Protein AF-A0A2H1FEZ5-F1 (afdb_monomer)

Mean predicted aligned error: 9.03 Å

pLDDT: mean 77.79, std 14.44, range [44.81, 93.75]

Sequence (60 aa):
MVKTNIRKIGKIGSYTRMLTLPLFWLEIVGLDVGDFVELSLGKNKELVIKPKRVKNEKKE

Organism: NCBI:txid1903276

Radius of gyration: 14.62 Å; Cα contacts (8 Å, |Δi|>4): 53; chains: 1; bounding box: 31×36×33 Å

Solvent-accessible surface area (backbone atoms only — not comparable to full-atom values): 4214 Å² total; per-residue (Å²): 137,84,90,68,57,76,45,82,51,77,60,96,93,53,90,45,72,48,74,62,76,64,69,71,58,31,62,77,70,72,51,62,95,86,62,64,65,43,79,47,75,44,99,82,76,40,84,44,79,43,79,49,80,74,75,77,74,78,76,127

InterPro domains:
  IPR037914 SpoVT-AbrB domain superfamily [SSF89447] (16-55)

Nearest PDB structures (foldseek):
  2mrn-assembly1_B  TM=8.587E-01  e=1.528E-02  Escherichia coli K-12
  7xi6-assembly1_B  TM=5.349E-01  e=6.701E-02  Saccharolobus solfataricus
  2w1t-assembly1_A  TM=7.559E-01  e=7.228E-01  Bacillus subtilis
  2w1t-assembly1_B  TM=7.457E-01  e=1.209E+00  Bacillus subtilis

Foldseek 3Di:
DDDWDWDADDDPPDRDIDTDDDPVVCVVQVHDPPFDWDWDQDPVRDTDIHGDPPPPPPDD

Secondary structure (DSSP, 8-state):
-----EEE-SSTT---EEE---HHHHHHHT--TT--EEEEE-TTS-EEEEE---------

Structure (mmCIF, N/CA/C/O backbone):
data_AF-A0A2H1FEZ5-F1
#
_entry.id   AF-A0A2H1FEZ5-F1
#
loop_
_atom_site.group_PDB
_atom_site.id
_atom_site.type_symbol
_atom_site.label_atom_id
_atom_site.label_alt_id
_atom_site.label_comp_id
_atom_site.label_asym_id
_atom_site.label_entity_id
_atom_site.label_seq_id
_atom_site.pdbx_PDB_ins_code
_atom_site.Cartn_x
_atom_site.Cartn_y
_atom_site.Cartn_z
_atom_site.occupancy
_atom_site.B_iso_or_equiv
_atom_site.auth_seq_id
_atom_site.auth_comp_id
_atom_site.auth_asym_id
_atom_site.auth_atom_id
_atom_site.pdbx_PDB_model_num
ATOM 1 N N . MET A 1 1 ? -13.367 -4.066 7.953 1.00 48.97 1 MET A N 1
ATOM 2 C CA . MET A 1 1 ? -11.920 -4.366 8.042 1.00 48.97 1 MET A CA 1
ATOM 3 C C . MET A 1 1 ? -11.600 -5.435 7.005 1.00 48.97 1 MET A C 1
ATOM 5 O O . MET A 1 1 ? -12.082 -6.550 7.148 1.00 48.97 1 MET A O 1
ATOM 9 N N . VAL A 1 2 ? -10.890 -5.093 5.928 1.00 59.44 2 VAL A N 1
ATOM 10 C CA . VAL A 1 2 ? -10.495 -6.064 4.891 1.00 59.44 2 VAL A CA 1
ATOM 11 C C . VAL A 1 2 ? -9.148 -6.667 5.289 1.00 59.44 2 VAL A C 1
ATOM 13 O O . VAL A 1 2 ? -8.238 -5.932 5.663 1.00 59.44 2 VAL A O 1
ATOM 16 N N . LYS A 1 3 ? -9.034 -8.000 5.281 1.00 59.38 3 LYS A N 1
ATOM 17 C CA . LYS A 1 3 ? -7.778 -8.694 5.601 1.00 59.38 3 LYS A CA 1
ATOM 18 C C . LYS A 1 3 ? -6.866 -8.657 4.377 1.00 59.38 3 LYS A C 1
ATOM 20 O O . LYS A 1 3 ? -7.174 -9.278 3.365 1.00 59.38 3 LYS A O 1
ATOM 25 N N . THR A 1 4 ? -5.749 -7.951 4.477 1.00 66.06 4 THR A N 1
ATOM 26 C CA . THR A 1 4 ? -4.755 -7.845 3.402 1.00 66.06 4 THR A CA 1
ATOM 27 C C . THR A 1 4 ? -3.574 -8.773 3.686 1.00 66.06 4 THR A C 1
ATOM 29 O O . THR A 1 4 ? -3.110 -8.859 4.823 1.00 66.06 4 THR A O 1
ATOM 32 N N . ASN A 1 5 ? -3.076 -9.481 2.671 1.00 74.25 5 ASN A N 1
ATOM 33 C CA . ASN A 1 5 ? -1.940 -10.391 2.833 1.00 74.25 5 ASN A CA 1
ATOM 34 C C . ASN A 1 5 ? -0.614 -9.632 2.726 1.00 74.25 5 ASN A C 1
ATOM 36 O O . ASN A 1 5 ? -0.372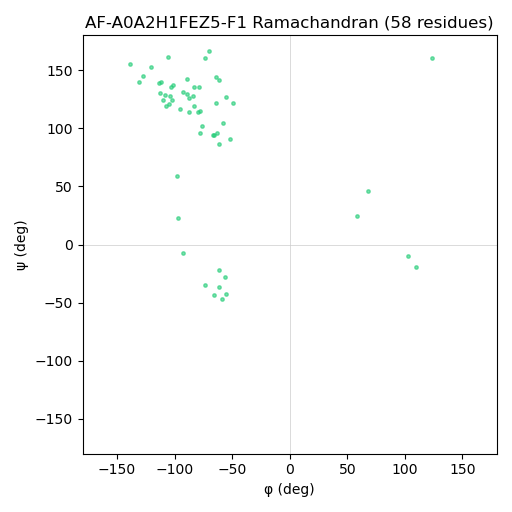 -8.929 1.744 1.00 74.25 5 ASN A O 1
ATOM 40 N N . ILE A 1 6 ? 0.256 -9.820 3.720 1.00 74.19 6 ILE A N 1
ATOM 41 C CA . ILE A 1 6 ? 1.619 -9.282 3.733 1.00 74.19 6 ILE A CA 1
ATOM 42 C C . ILE A 1 6 ? 2.587 -10.430 3.448 1.00 74.19 6 ILE A C 1
ATOM 44 O O . ILE A 1 6 ? 2.631 -11.402 4.202 1.00 74.19 6 ILE A O 1
ATOM 48 N N . ARG A 1 7 ? 3.383 -10.323 2.379 1.00 75.88 7 ARG A N 1
ATOM 49 C CA . ARG A 1 7 ? 4.410 -11.318 2.018 1.00 75.88 7 ARG A CA 1
ATOM 50 C C . ARG A 1 7 ? 5.811 -10.738 2.191 1.00 75.88 7 ARG A C 1
ATOM 52 O O . ARG A 1 7 ? 6.052 -9.580 1.859 1.00 75.88 7 ARG A O 1
ATOM 59 N N . LYS A 1 8 ? 6.744 -11.545 2.702 1.00 73.06 8 LYS A N 1
ATOM 60 C CA . LYS A 1 8 ? 8.175 -11.210 2.762 1.00 73.06 8 LYS A CA 1
ATOM 61 C C . LYS A 1 8 ? 8.836 -11.649 1.457 1.00 73.06 8 LYS A C 1
ATOM 63 O O . LYS A 1 8 ? 8.716 -12.814 1.092 1.00 73.06 8 LYS A O 1
ATOM 68 N N . ILE A 1 9 ? 9.531 -10.741 0.781 1.00 66.06 9 ILE A N 1
ATOM 69 C CA . ILE A 1 9 ? 10.306 -11.027 -0.436 1.00 66.06 9 ILE A CA 1
ATOM 70 C C . ILE A 1 9 ? 11.701 -10.421 -0.247 1.00 66.06 9 ILE A C 1
ATOM 72 O O . ILE A 1 9 ? 11.817 -9.347 0.324 1.00 66.06 9 ILE A O 1
ATOM 76 N N . GLY A 1 10 ? 12.764 -11.106 -0.674 1.00 61.03 10 GLY A N 1
ATOM 77 C CA . GLY A 1 10 ? 14.144 -10.597 -0.600 1.00 61.03 10 GLY A CA 1
ATOM 78 C C . GLY A 1 10 ? 15.125 -11.501 0.156 1.00 61.03 10 GLY A C 1
ATOM 79 O O . GLY A 1 10 ? 14.729 -12.380 0.921 1.00 61.03 10 GLY A O 1
ATOM 80 N N . LYS A 1 11 ? 16.427 -11.294 -0.093 1.00 66.50 11 LYS A N 1
ATOM 81 C CA . LYS A 1 11 ? 17.538 -12.019 0.554 1.00 66.50 11 LYS A CA 1
ATOM 82 C C . LYS A 1 11 ? 17.743 -11.568 2.010 1.00 66.50 11 LYS A C 1
ATOM 84 O O . LYS A 1 11 ? 17.308 -10.489 2.412 1.00 66.50 11 LYS A O 1
ATOM 89 N N . ILE A 1 12 ? 18.430 -12.410 2.787 1.00 54.41 12 ILE A N 1
ATOM 90 C CA . ILE A 1 12 ? 18.840 -12.159 4.179 1.00 54.41 12 ILE A CA 1
ATOM 91 C C . ILE A 1 12 ? 19.521 -10.779 4.272 1.00 54.41 12 ILE A C 1
ATOM 93 O O . ILE A 1 12 ? 20.480 -10.524 3.551 1.00 54.41 12 ILE A O 1
ATOM 97 N N . GLY A 1 13 ? 18.986 -9.886 5.115 1.00 63.41 13 GLY A N 1
ATOM 98 C CA . GLY A 1 13 ? 19.440 -8.494 5.281 1.00 63.41 13 GLY A CA 1
ATOM 99 C C . GLY A 1 13 ? 18.482 -7.423 4.734 1.00 63.41 13 GLY A C 1
ATOM 100 O O . GLY A 1 13 ? 18.543 -6.284 5.186 1.00 63.41 13 GLY A O 1
ATOM 101 N N . SER A 1 14 ? 17.547 -7.777 3.840 1.00 62.12 14 SER A N 1
ATOM 102 C CA . SER A 1 14 ? 16.504 -6.860 3.351 1.00 62.12 14 SER A CA 1
ATOM 103 C C . SER A 1 14 ? 15.144 -7.149 3.998 1.00 62.12 14 SER A C 1
ATOM 105 O O . SER A 1 14 ? 14.650 -8.279 3.967 1.00 62.12 14 SER A O 1
ATOM 107 N N . TYR A 1 15 ? 14.509 -6.119 4.567 1.00 68.12 15 TYR A N 1
ATOM 108 C CA . TYR A 1 15 ? 1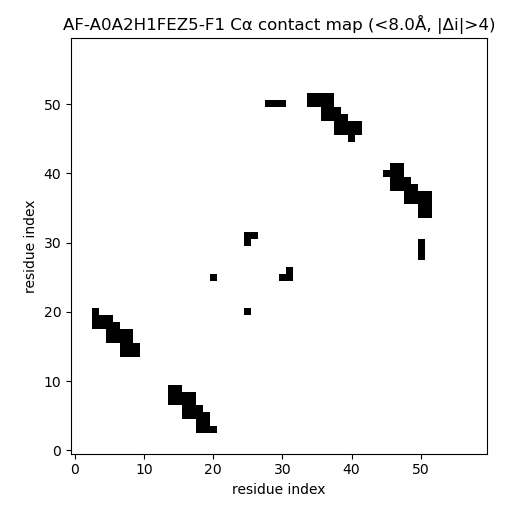3.143 -6.181 5.099 1.00 68.12 15 TYR A CA 1
ATOM 109 C C . TYR A 1 15 ? 12.138 -5.625 4.088 1.00 68.12 15 TYR A C 1
ATOM 111 O O . TYR A 1 15 ? 11.400 -4.684 4.372 1.00 68.12 15 TYR A O 1
ATOM 119 N N . THR A 1 16 ? 12.082 -6.218 2.898 1.00 76.12 16 THR A N 1
ATOM 120 C CA . THR A 1 16 ? 11.032 -5.888 1.932 1.00 76.12 16 THR A CA 1
ATOM 121 C C . THR A 1 16 ? 9.765 -6.685 2.258 1.00 76.12 16 THR A C 1
ATOM 123 O O . THR A 1 16 ? 9.752 -7.921 2.278 1.00 76.12 16 THR A O 1
ATOM 126 N N . ARG A 1 17 ? 8.676 -5.965 2.548 1.00 77.81 17 ARG A N 1
ATOM 127 C CA . ARG A 1 17 ? 7.325 -6.518 2.709 1.00 77.81 17 ARG A CA 1
ATOM 128 C C . ARG A 1 17 ? 6.446 -6.010 1.572 1.00 77.81 17 ARG A C 1
ATOM 130 O O . ARG A 1 17 ? 6.407 -4.809 1.329 1.00 77.81 17 ARG A O 1
ATOM 137 N N . MET A 1 18 ? 5.738 -6.913 0.902 1.00 82.25 18 MET A N 1
ATOM 138 C CA . MET A 1 18 ? 4.739 -6.574 -0.112 1.00 82.25 18 MET A CA 1
ATOM 139 C C . MET A 1 18 ? 3.335 -6.719 0.466 1.00 82.25 18 MET A C 1
ATOM 141 O O . MET A 1 18 ? 3.036 -7.711 1.133 1.00 82.25 18 MET A O 1
ATOM 145 N N . LEU A 1 19 ? 2.488 -5.730 0.187 1.00 83.12 19 LEU A N 1
ATOM 146 C CA . LEU A 1 19 ? 1.065 -5.721 0.499 1.00 83.12 19 LEU A CA 1
ATOM 147 C C . LEU A 1 19 ? 0.294 -5.910 -0.809 1.00 83.12 19 LEU A C 1
ATOM 149 O O . LEU A 1 19 ? 0.416 -5.087 -1.712 1.00 83.12 19 LEU A O 1
ATOM 153 N N . THR A 1 20 ? -0.487 -6.982 -0.926 1.00 85.44 20 THR A N 1
ATOM 154 C CA . THR A 1 20 ? -1.331 -7.189 -2.112 1.00 85.44 20 THR A CA 1
ATOM 155 C C . THR A 1 20 ? -2.672 -6.496 -1.914 1.00 85.44 20 THR A C 1
ATOM 157 O O . THR A 1 20 ? -3.443 -6.902 -1.047 1.00 85.44 20 THR A O 1
ATOM 160 N N . LEU A 1 21 ? -2.956 -5.471 -2.717 1.00 84.88 21 LEU A N 1
ATOM 161 C CA . LEU A 1 21 ? -4.247 -4.785 -2.717 1.00 84.88 21 LEU A CA 1
ATOM 162 C C . LEU A 1 21 ? -5.215 -5.464 -3.703 1.00 84.88 21 LEU A C 1
ATOM 164 O O . LEU A 1 21 ? -4.776 -5.907 -4.765 1.00 84.88 21 LEU A O 1
ATOM 168 N N . PRO A 1 22 ? -6.517 -5.560 -3.382 1.00 88.25 22 PRO A N 1
ATOM 169 C CA . PRO A 1 22 ? -7.523 -5.985 -4.350 1.00 88.25 22 PRO A CA 1
ATOM 170 C C . PRO A 1 22 ? -7.600 -5.028 -5.547 1.00 88.25 22 PRO A C 1
ATOM 172 O O . PRO A 1 22 ? -7.552 -3.814 -5.358 1.00 88.25 22 PRO A O 1
ATOM 175 N N . LEU A 1 23 ? -7.793 -5.561 -6.759 1.00 87.19 23 LEU A N 1
ATOM 176 C CA . LEU A 1 23 ? -7.855 -4.763 -7.995 1.00 87.19 23 LEU A CA 1
ATOM 177 C C . LEU A 1 23 ? -8.917 -3.655 -7.934 1.00 87.19 23 LEU A C 1
ATOM 179 O O . LEU A 1 23 ? -8.622 -2.511 -8.252 1.00 87.19 23 LEU A O 1
ATOM 183 N N . PHE A 1 24 ? -10.107 -3.957 -7.404 1.00 88.56 24 PHE A N 1
ATOM 184 C CA . PHE A 1 24 ? -11.196 -2.980 -7.302 1.00 88.56 24 PHE A CA 1
ATOM 185 C C . PHE A 1 24 ? -10.857 -1.758 -6.425 1.00 88.56 24 PHE A C 1
ATOM 187 O O . PHE A 1 24 ? -11.468 -0.706 -6.573 1.00 88.56 24 PHE A O 1
ATOM 194 N N . TRP A 1 25 ? -9.881 -1.851 -5.510 1.00 89.50 25 TRP A N 1
ATOM 195 C CA . TRP A 1 25 ? -9.413 -0.681 -4.752 1.00 89.50 25 TRP A CA 1
ATOM 196 C C . TRP A 1 25 ? -8.576 0.260 -5.608 1.00 89.50 25 TRP A C 1
ATOM 198 O O . TRP A 1 25 ? -8.642 1.470 -5.411 1.00 89.50 25 TRP A O 1
ATOM 208 N N . LEU A 1 26 ? -7.796 -0.291 -6.540 1.00 88.88 26 LEU A N 1
ATOM 209 C CA . LEU A 1 26 ? -7.006 0.501 -7.476 1.00 88.88 26 LEU A CA 1
ATOM 210 C C . LEU A 1 26 ? -7.937 1.279 -8.412 1.00 88.88 26 LEU A C 1
ATOM 212 O O . LEU A 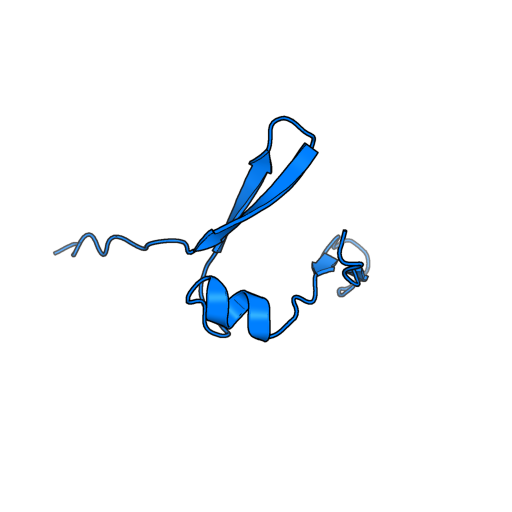1 26 ? -7.775 2.486 -8.554 1.00 88.88 26 LEU A O 1
ATOM 216 N N . GLU A 1 27 ? -8.989 0.625 -8.915 1.00 88.44 27 GLU A N 1
ATOM 217 C CA . GLU A 1 27 ? -10.028 1.251 -9.746 1.00 88.44 27 GLU A CA 1
ATOM 218 C C . GLU A 1 27 ? -10.741 2.405 -9.021 1.00 88.44 27 GLU A C 1
ATOM 220 O O . GLU A 1 27 ? -10.866 3.497 -9.572 1.00 88.44 27 GLU A O 1
ATOM 225 N N . ILE A 1 28 ? -11.154 2.206 -7.760 1.00 89.56 28 ILE A N 1
ATOM 226 C CA . ILE A 1 28 ? -11.835 3.242 -6.954 1.00 89.56 28 ILE A CA 1
ATOM 227 C C . ILE A 1 28 ? -10.947 4.476 -6.744 1.00 89.56 28 ILE A C 1
ATOM 229 O O . ILE A 1 28 ? -11.441 5.603 -6.689 1.00 89.56 28 ILE A O 1
ATOM 233 N N . VAL A 1 29 ? -9.642 4.266 -6.577 1.00 86.62 29 VAL A N 1
ATOM 234 C CA . VAL A 1 29 ? -8.679 5.327 -6.250 1.00 86.62 29 VAL A CA 1
ATOM 235 C C . VAL A 1 29 ? -8.036 5.925 -7.515 1.00 86.62 29 VAL A C 1
ATOM 237 O O . VAL A 1 29 ? -7.361 6.952 -7.425 1.00 86.62 29 VAL A O 1
ATOM 240 N N . GLY A 1 30 ? -8.292 5.338 -8.690 1.00 88.69 30 GLY A N 1
ATOM 241 C CA . GLY A 1 30 ? -7.727 5.761 -9.971 1.00 88.69 30 GLY A CA 1
ATOM 242 C C . GLY A 1 30 ? -6.221 5.515 -10.054 1.00 88.69 30 GLY A C 1
ATOM 243 O O . GLY A 1 30 ? -5.479 6.430 -10.402 1.00 88.69 30 GLY A O 1
ATOM 244 N N . LEU A 1 31 ? -5.778 4.322 -9.652 1.00 88.62 31 LEU A N 1
ATOM 245 C CA . LEU A 1 31 ? -4.386 3.876 -9.731 1.00 88.62 31 LEU A CA 1
ATOM 246 C C . LEU A 1 31 ? -4.242 2.729 -10.726 1.00 88.62 31 LEU A C 1
ATOM 248 O O . LEU A 1 31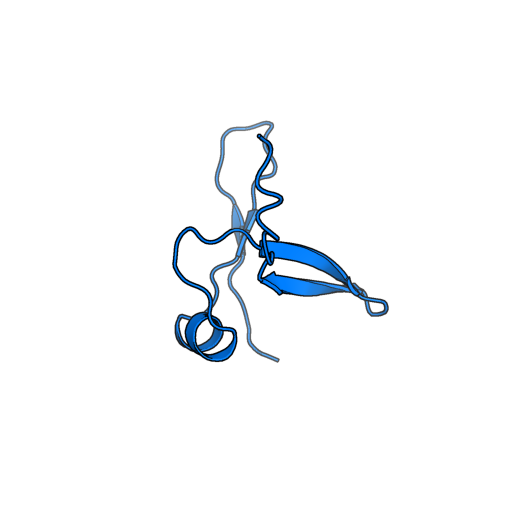 ? -5.030 1.784 -10.688 1.00 88.62 31 LEU A O 1
ATOM 252 N N . ASP A 1 32 ? -3.173 2.764 -11.510 1.00 89.38 32 ASP A N 1
ATOM 253 C CA . ASP A 1 32 ? -2.761 1.674 -12.388 1.00 89.38 32 ASP A CA 1
ATOM 254 C C . ASP A 1 32 ? -1.537 0.923 -11.841 1.00 89.38 32 ASP A C 1
ATOM 256 O O . ASP A 1 32 ? -0.787 1.385 -10.971 1.00 89.38 32 ASP A O 1
ATOM 260 N N . VAL A 1 33 ? -1.320 -0.295 -12.345 1.00 87.38 33 VAL A N 1
ATOM 261 C CA . VAL A 1 33 ? -0.127 -1.078 -11.999 1.00 87.38 33 VAL A CA 1
ATOM 262 C C . VAL A 1 33 ? 1.116 -0.349 -12.505 1.00 87.38 33 VAL A C 1
ATOM 264 O O . VAL A 1 33 ? 1.277 -0.133 -13.700 1.00 87.38 33 VAL A O 1
ATOM 267 N N . GLY A 1 34 ? 2.030 -0.035 -11.586 1.00 87.44 34 GLY A N 1
ATOM 268 C CA . GLY A 1 34 ? 3.256 0.710 -11.886 1.00 87.44 34 GLY A CA 1
ATOM 269 C C . GLY A 1 34 ? 3.200 2.177 -11.467 1.00 87.44 34 GLY A C 1
ATOM 270 O O . GLY A 1 34 ? 4.251 2.817 -11.424 1.00 87.44 34 GLY A O 1
ATOM 271 N N . ASP A 1 35 ? 2.028 2.685 -11.076 1.00 89.06 35 ASP A N 1
ATOM 272 C CA . ASP A 1 35 ? 1.911 4.034 -10.538 1.00 89.06 35 ASP A CA 1
ATOM 273 C C . ASP A 1 35 ? 2.675 4.199 -9.226 1.00 89.06 35 ASP A C 1
ATOM 275 O O . ASP A 1 35 ? 2.712 3.328 -8.349 1.00 89.06 35 ASP A O 1
ATOM 279 N N . PHE A 1 36 ? 3.255 5.386 -9.061 1.00 89.12 36 PHE A N 1
ATOM 280 C CA . PHE A 1 36 ? 3.846 5.781 -7.796 1.00 89.12 36 PHE A CA 1
ATOM 281 C C . PHE A 1 36 ? 2.758 6.219 -6.812 1.00 89.12 36 PHE A C 1
ATOM 283 O O . PHE A 1 36 ? 1.871 7.015 -7.124 1.00 89.12 36 PHE A O 1
ATOM 290 N N . VAL A 1 37 ? 2.883 5.757 -5.571 1.00 90.94 37 VAL A N 1
ATOM 291 C CA . VAL A 1 37 ? 2.003 6.132 -4.460 1.00 90.94 37 VAL A CA 1
ATOM 292 C C . VAL A 1 37 ? 2.801 6.770 -3.331 1.00 90.94 37 VAL A C 1
ATOM 294 O O . VAL A 1 37 ? 3.989 6.498 -3.146 1.00 90.94 37 VAL A O 1
ATOM 297 N N . GLU A 1 38 ? 2.144 7.630 -2.566 1.00 91.81 38 GLU A N 1
ATOM 298 C CA . GLU A 1 38 ? 2.655 8.157 -1.308 1.00 91.81 38 GLU A CA 1
ATOM 299 C C . GLU A 1 38 ? 2.160 7.283 -0.150 1.00 91.81 38 GLU A C 1
ATOM 301 O O . GLU A 1 38 ? 0.967 6.981 -0.049 1.00 91.81 38 GLU A O 1
ATOM 306 N N . LEU A 1 39 ? 3.086 6.885 0.726 1.00 90.94 39 LEU A N 1
ATOM 307 C CA . LEU A 1 39 ? 2.797 6.139 1.947 1.00 90.94 39 LEU A CA 1
ATOM 308 C C . LEU A 1 39 ? 3.000 7.047 3.156 1.00 90.94 39 LEU A C 1
ATOM 310 O O . LEU A 1 39 ? 4.061 7.648 3.316 1.00 90.94 39 LEU A O 1
ATOM 314 N N . SER A 1 40 ? 2.003 7.106 4.031 1.00 92.25 40 SER A N 1
ATOM 315 C CA . SER A 1 40 ? 2.080 7.858 5.286 1.00 92.25 40 SER A CA 1
ATOM 316 C C . SER A 1 40 ? 1.447 7.075 6.435 1.00 92.25 40 SER A C 1
ATOM 318 O O . SER A 1 40 ? 0.600 6.207 6.218 1.00 92.25 40 SER A O 1
ATOM 320 N N . LEU A 1 41 ? 1.875 7.360 7.667 1.00 93.75 41 LEU A N 1
ATOM 321 C CA . LEU A 1 41 ? 1.257 6.810 8.871 1.00 93.75 41 LEU A CA 1
ATOM 322 C C . LEU A 1 41 ? 0.236 7.819 9.403 1.00 93.75 41 LEU A C 1
ATOM 324 O O . LEU A 1 41 ? 0.595 8.934 9.782 1.00 93.75 41 LEU A O 1
ATOM 328 N N . GLY A 1 42 ? -1.037 7.436 9.417 1.00 89.56 42 GLY A N 1
ATOM 329 C CA . GLY A 1 42 ? -2.113 8.246 9.974 1.00 89.56 42 GLY A CA 1
ATOM 330 C C . GLY A 1 42 ? -2.038 8.340 11.500 1.00 89.56 42 GLY A C 1
ATOM 331 O O . GLY A 1 42 ? -1.346 7.566 12.167 1.00 89.56 42 GLY A O 1
ATOM 332 N N . LYS A 1 43 ? -2.810 9.271 12.075 1.00 89.50 43 LYS A N 1
ATOM 333 C CA . LYS A 1 43 ? -2.845 9.536 13.527 1.00 89.50 43 LYS A CA 1
ATOM 334 C C . LYS A 1 43 ? -3.188 8.290 14.356 1.00 89.50 43 LYS A C 1
ATOM 336 O O . LYS A 1 43 ? -2.707 8.151 15.475 1.00 89.50 43 LYS A O 1
ATOM 341 N N . ASN A 1 44 ? -3.938 7.354 13.776 1.00 92.56 44 ASN A N 1
ATOM 342 C CA . ASN A 1 44 ? -4.362 6.111 14.420 1.00 92.56 44 ASN A CA 1
ATOM 343 C C . ASN A 1 44 ? -3.469 4.905 14.079 1.00 92.56 44 ASN A C 1
ATOM 345 O O . ASN A 1 44 ? -3.924 3.766 14.157 1.00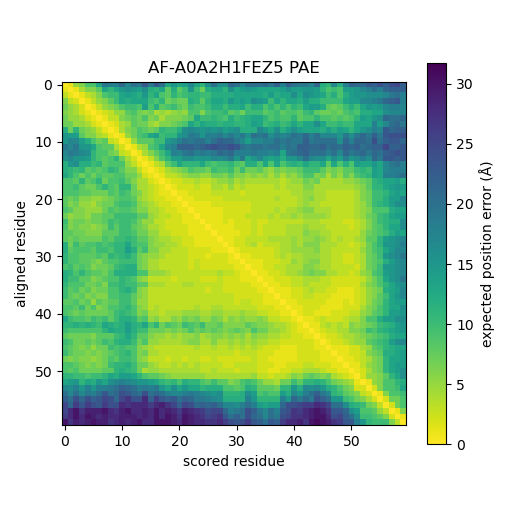 92.56 44 ASN A O 1
ATOM 349 N N . LYS A 1 45 ? -2.209 5.134 13.676 1.00 88.69 45 LYS A N 1
ATOM 350 C CA . LYS A 1 45 ? -1.276 4.084 13.214 1.00 88.69 45 LYS A CA 1
ATOM 351 C C . LYS A 1 45 ? -1.791 3.291 12.004 1.00 88.69 45 LYS A C 1
ATOM 353 O O . LYS A 1 45 ? -1.384 2.157 11.766 1.00 88.69 45 LYS A O 1
ATOM 358 N N . GLU A 1 46 ? -2.679 3.901 11.233 1.00 88.38 46 GLU A N 1
ATOM 359 C CA . GLU A 1 46 ? -3.180 3.364 9.975 1.00 88.38 46 GLU A CA 1
ATOM 360 C C . GLU A 1 46 ? -2.199 3.680 8.840 1.00 88.38 46 GLU A C 1
ATOM 362 O O . GLU A 1 46 ? -1.690 4.797 8.746 1.00 88.38 46 GLU A O 1
ATOM 367 N N . LEU A 1 47 ? -1.909 2.700 7.982 1.00 88.25 47 LEU A N 1
ATOM 368 C CA . LEU A 1 47 ? -1.126 2.941 6.771 1.00 88.25 47 LEU A CA 1
ATOM 369 C C . LEU A 1 47 ? -2.037 3.591 5.727 1.00 88.25 47 LEU A C 1
ATOM 371 O O . LEU A 1 47 ? -2.988 2.965 5.260 1.00 88.25 47 LEU A O 1
ATOM 375 N N . VAL A 1 48 ? -1.737 4.832 5.358 1.00 89.69 48 VAL A N 1
ATOM 376 C CA . VAL A 1 48 ? -2.492 5.598 4.366 1.00 89.69 48 VAL A CA 1
ATOM 377 C C . VAL A 1 48 ? -1.728 5.589 3.047 1.00 89.69 48 VAL A C 1
ATOM 379 O O . VAL A 1 48 ? -0.566 5.996 2.996 1.00 89.69 48 VAL A O 1
ATOM 382 N N . ILE A 1 49 ? -2.400 5.142 1.986 1.00 89.25 49 ILE A N 1
ATOM 383 C CA . ILE A 1 49 ? -1.878 5.084 0.617 1.00 89.25 49 ILE A CA 1
ATOM 384 C C . ILE A 1 49 ? -2.625 6.129 -0.210 1.00 89.25 49 ILE A C 1
ATOM 386 O O . ILE A 1 49 ? -3.856 6.111 -0.245 1.00 89.25 49 ILE A O 1
ATOM 390 N N . LYS A 1 50 ? -1.903 7.044 -0.859 1.00 88.69 50 LYS A N 1
ATOM 391 C CA . LYS A 1 50 ? -2.493 8.059 -1.747 1.00 88.69 50 LYS A CA 1
ATOM 392 C C . LYS A 1 50 ? -1.810 8.036 -3.113 1.00 88.69 50 LYS A C 1
ATOM 394 O O . LYS A 1 50 ? -0.597 7.834 -3.158 1.00 88.69 50 LYS A O 1
ATOM 399 N N . PRO A 1 51 ? -2.533 8.293 -4.216 1.00 88.31 51 PRO A N 1
ATOM 400 C CA . PRO A 1 51 ? -1.901 8.521 -5.508 1.00 88.31 51 PRO A CA 1
ATOM 401 C C . PRO A 1 51 ? -0.888 9.653 -5.416 1.00 88.31 51 PRO A C 1
ATOM 403 O O . PRO A 1 51 ? -1.219 10.756 -4.965 1.00 88.31 51 PRO A O 1
ATOM 406 N N . LYS A 1 52 ? 0.347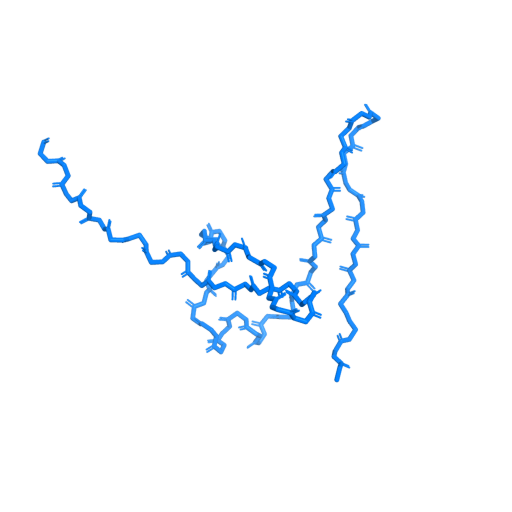 9.400 -5.854 1.00 86.25 52 LYS A N 1
ATOM 407 C CA . LYS A 1 52 ? 1.346 10.458 -5.938 1.00 86.25 52 LYS A CA 1
ATOM 408 C C . LYS A 1 52 ? 1.036 11.272 -7.188 1.00 86.25 52 LYS A C 1
ATOM 410 O O . LYS A 1 52 ? 1.449 10.918 -8.286 1.00 86.25 52 LYS A O 1
ATOM 415 N N . ARG A 1 53 ? 0.304 12.379 -7.032 1.00 73.44 53 ARG A N 1
ATOM 416 C CA . ARG A 1 53 ? 0.148 13.361 -8.112 1.00 73.44 53 ARG A CA 1
ATOM 417 C C . ARG A 1 53 ? 1.511 13.984 -8.371 1.00 73.44 53 ARG A C 1
ATOM 419 O O . ARG A 1 53 ? 1.909 14.929 -7.691 1.00 73.44 53 ARG A O 1
ATOM 426 N N . VAL A 1 54 ? 2.237 13.441 -9.340 1.00 66.19 54 VAL A N 1
ATOM 427 C CA . VAL A 1 54 ? 3.412 14.104 -9.889 1.00 66.19 54 VAL A CA 1
ATOM 428 C C . VAL A 1 54 ? 2.875 15.338 -10.607 1.00 66.19 54 VAL A C 1
ATOM 430 O 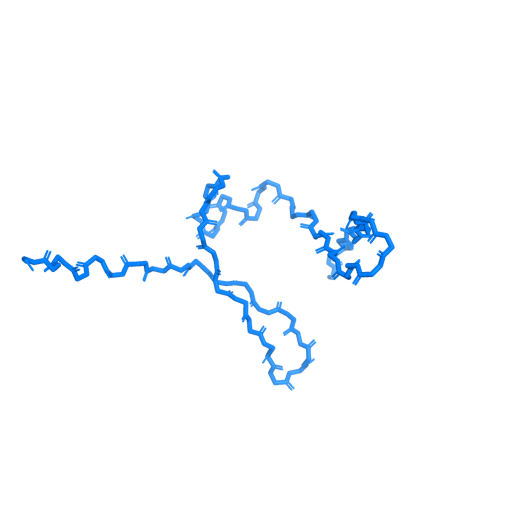O . VAL A 1 54 ? 2.415 15.262 -11.743 1.00 66.19 54 VAL A O 1
ATOM 433 N N . LYS A 1 55 ? 2.857 16.491 -9.924 1.00 55.00 55 LYS A N 1
ATOM 434 C CA . LYS A 1 55 ? 2.866 17.765 -10.638 1.00 55.00 55 LYS A CA 1
ATOM 435 C C . LYS A 1 55 ? 4.133 17.702 -11.473 1.00 55.00 55 LYS A C 1
ATOM 437 O O . LYS A 1 55 ? 5.227 17.785 -10.925 1.00 55.00 55 LYS A O 1
ATOM 442 N N . ASN A 1 56 ? 3.976 17.467 -12.769 1.00 54.09 56 ASN A N 1
ATOM 443 C CA . ASN A 1 56 ? 5.032 17.719 -13.726 1.00 54.09 56 ASN A CA 1
ATOM 444 C C . ASN A 1 56 ? 5.305 19.226 -13.645 1.00 54.09 56 ASN A C 1
ATOM 446 O O . ASN A 1 56 ? 4.708 20.022 -14.367 1.00 54.09 56 ASN A O 1
ATOM 450 N N . GLU A 1 57 ? 6.170 19.637 -12.719 1.00 44.81 57 GLU A N 1
ATOM 451 C CA . GLU A 1 57 ? 7.000 20.800 -12.963 1.00 44.81 57 GLU A CA 1
ATOM 452 C C . GLU A 1 57 ? 7.869 20.407 -14.148 1.00 44.81 57 GLU A C 1
ATOM 454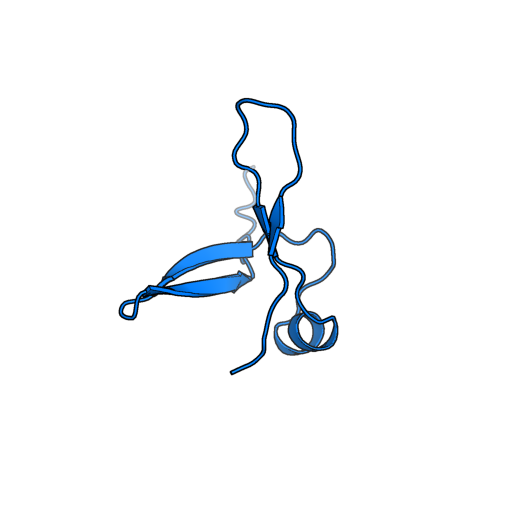 O O . GLU A 1 57 ? 8.849 19.674 -14.037 1.00 44.81 57 GLU A O 1
ATOM 459 N N . LYS A 1 58 ? 7.394 20.828 -15.317 1.00 50.16 58 LYS A N 1
ATOM 460 C CA . LYS A 1 58 ? 8.146 20.944 -16.549 1.00 50.16 58 LYS A CA 1
ATOM 461 C C . LYS A 1 58 ? 9.398 21.764 -16.205 1.00 50.16 58 LYS A C 1
ATOM 463 O O . LYS A 1 58 ? 9.340 22.987 -16.177 1.00 50.16 58 LYS A O 1
ATOM 468 N N . LYS A 1 59 ? 10.487 21.092 -15.829 1.00 47.06 59 LYS A N 1
ATOM 469 C CA . LYS A 1 59 ? 11.815 21.701 -15.808 1.00 47.06 59 LYS A CA 1
ATOM 470 C C . LYS A 1 59 ? 12.276 21.767 -17.258 1.00 47.06 59 LYS A C 1
ATOM 472 O O . LYS A 1 59 ? 12.578 20.732 -17.850 1.00 47.06 59 LYS A O 1
ATOM 477 N N . GLU A 1 60 ? 12.173 22.975 -17.810 1.00 48.47 60 GLU A N 1
ATOM 478 C CA . GLU A 1 60 ? 13.085 23.496 -18.838 1.00 48.47 60 GLU A CA 1
ATOM 479 C C . GLU A 1 60 ? 14.550 23.177 -18.514 1.00 48.47 60 GLU A C 1
ATOM 481 O O . GLU A 1 60 ? 14.901 23.151 -17.306 1.00 48.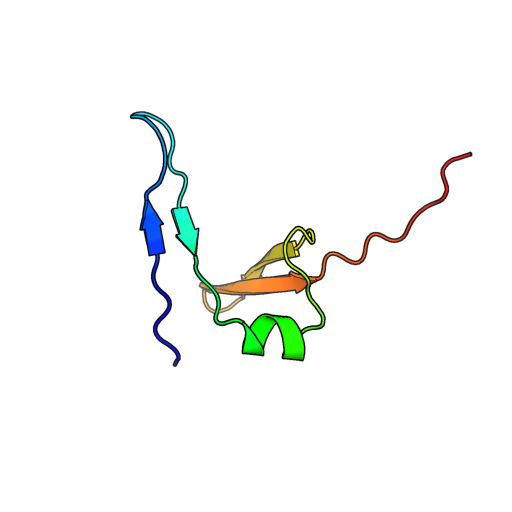47 60 GLU A O 1
#